Protein AF-A0A1I2TYL0-F1 (afdb_monomer_lite)

Secondary structure (DSSP, 8-state):
--PPPPPTTT--------S-EEEE-TTS-EEEE----S--PPTTHHHHHHHHTHHHHHHHTTSSSTT--SSS-TT-HHHHHHHHTSS-HHHHHHHHHHHHHHHHHHHHHHHHHHHHHHHHHHHHHT-

Structure (mmCIF, N/CA/C/O backbone):
data_AF-A0A1I2TYL0-F1
#
_entry.id   AF-A0A1I2TYL0-F1
#
loop_
_atom_site.group_PDB
_atom_site.id
_atom_site.type_symbol
_atom_site.label_atom_id
_atom_site.label_alt_id
_atom_site.label_comp_id
_atom_site.label_asym_id
_atom_site.label_entity_id
_atom_site.label_seq_id
_atom_site.pdbx_PDB_ins_code
_atom_site.Cartn_x
_atom_site.Cartn_y
_atom_site.Cartn_z
_atom_site.occupancy
_atom_site.B_iso_or_equiv
_atom_site.auth_seq_id
_atom_site.auth_comp_id
_atom_site.auth_asym_id
_atom_site.auth_atom_id
_atom_site.pdbx_PDB_model_num
ATOM 1 N N . MET A 1 1 ? 14.369 -19.587 -28.844 1.00 51.78 1 MET A N 1
ATOM 2 C CA . MET A 1 1 ? 14.498 -19.377 -27.387 1.00 51.78 1 MET A CA 1
ATOM 3 C C . MET A 1 1 ? 15.723 -20.150 -26.912 1.00 51.78 1 MET A C 1
ATOM 5 O O . MET A 1 1 ? 15.792 -21.344 -27.163 1.00 51.78 1 MET A O 1
ATOM 9 N N . ARG A 1 2 ? 16.744 -19.485 -26.359 1.00 52.22 2 ARG A N 1
ATOM 10 C CA . ARG A 1 2 ? 17.943 -20.165 -25.837 1.00 52.22 2 ARG A CA 1
ATOM 11 C C . ARG A 1 2 ? 17.789 -20.311 -24.331 1.00 52.22 2 ARG A C 1
ATOM 13 O O . ARG A 1 2 ? 17.753 -19.293 -23.648 1.00 52.22 2 ARG A O 1
ATOM 20 N N . THR A 1 3 ? 17.708 -21.535 -23.831 1.00 54.84 3 THR A N 1
ATOM 21 C CA . THR A 1 3 ? 17.749 -21.857 -22.399 1.00 54.84 3 THR A CA 1
ATOM 22 C C . THR A 1 3 ? 19.179 -22.226 -22.005 1.00 54.84 3 THR A C 1
ATOM 24 O O . THR A 1 3 ? 19.856 -22.938 -22.744 1.00 54.84 3 THR A O 1
ATOM 27 N N . SER A 1 4 ? 19.663 -21.736 -20.864 1.00 57.88 4 SER A N 1
ATOM 28 C CA . SER A 1 4 ? 20.919 -22.208 -20.258 1.00 57.88 4 SER A CA 1
ATOM 29 C C . SER A 1 4 ? 20.643 -23.225 -19.150 1.00 57.88 4 SER A C 1
ATOM 31 O O . SER A 1 4 ? 19.515 -23.328 -18.673 1.00 57.88 4 SER A O 1
ATOM 33 N N . SER A 1 5 ? 21.672 -23.979 -18.758 1.00 55.75 5 SER A N 1
ATOM 34 C CA . SER A 1 5 ? 21.601 -24.965 -17.678 1.00 55.75 5 SER A CA 1
ATOM 35 C C . SER A 1 5 ? 21.200 -24.331 -16.339 1.00 55.75 5 SER A C 1
ATOM 37 O O . SER A 1 5 ? 21.569 -23.194 -16.029 1.00 55.75 5 SER A O 1
ATOM 39 N N . ILE A 1 6 ? 20.419 -25.078 -15.558 1.00 59.62 6 ILE A N 1
ATOM 40 C CA . ILE A 1 6 ? 19.969 -24.710 -14.210 1.00 59.62 6 ILE A CA 1
ATOM 41 C C . ILE A 1 6 ? 21.147 -24.892 -13.242 1.00 59.62 6 ILE A C 1
ATOM 43 O O . ILE A 1 6 ? 21.909 -25.851 -13.367 1.00 59.62 6 ILE A O 1
ATOM 47 N N . ARG A 1 7 ? 21.322 -23.970 -12.288 1.00 55.97 7 ARG A N 1
ATOM 48 C CA . ARG A 1 7 ? 22.292 -24.138 -11.196 1.00 55.97 7 ARG A CA 1
ATOM 49 C C . ARG A 1 7 ? 21.725 -25.136 -10.183 1.00 55.97 7 ARG A C 1
ATOM 51 O O . ARG A 1 7 ? 20.680 -24.879 -9.596 1.00 55.97 7 ARG A O 1
ATOM 58 N N . GLU A 1 8 ? 22.433 -26.238 -9.939 1.00 56.91 8 GLU A N 1
ATOM 59 C CA . GLU A 1 8 ? 22.004 -27.269 -8.975 1.00 56.91 8 GLU A CA 1
ATOM 60 C C . GLU A 1 8 ? 21.946 -26.762 -7.522 1.00 56.91 8 GLU A C 1
ATOM 62 O O . GLU A 1 8 ? 21.242 -27.333 -6.697 1.00 56.91 8 GLU A O 1
ATOM 67 N N . SER A 1 9 ? 22.640 -25.664 -7.201 1.00 62.16 9 SER A N 1
ATOM 68 C CA . SER A 1 9 ? 22.760 -25.147 -5.832 1.00 62.16 9 SER A CA 1
ATOM 69 C C . SER A 1 9 ? 21.515 -24.444 -5.288 1.00 62.16 9 SER A C 1
ATOM 71 O O . SER A 1 9 ? 21.359 -24.367 -4.075 1.00 62.16 9 SER A O 1
ATOM 73 N N . ASP A 1 10 ? 20.664 -23.876 -6.146 1.00 64.88 10 ASP A N 1
ATOM 74 C CA . ASP A 1 10 ? 19.489 -23.103 -5.711 1.00 64.88 10 ASP A CA 1
ATOM 75 C C . ASP A 1 10 ? 18.218 -23.387 -6.528 1.00 64.88 10 ASP A C 1
ATOM 77 O O . ASP A 1 10 ? 17.178 -22.789 -6.268 1.00 64.88 10 ASP A O 1
ATOM 81 N N . SER A 1 11 ? 18.274 -24.317 -7.493 1.00 55.06 11 SER A N 1
ATOM 82 C CA . SER A 1 11 ? 17.157 -24.651 -8.393 1.00 55.06 11 SER A CA 1
ATOM 83 C C . SER A 1 11 ? 16.552 -23.443 -9.126 1.00 55.06 11 SER A C 1
ATOM 85 O O . SER A 1 11 ? 15.443 -23.532 -9.657 1.00 55.06 11 SER A O 1
ATOM 87 N N . THR A 1 12 ? 17.260 -22.310 -9.204 1.00 54.72 12 THR A N 1
ATOM 88 C CA . THR A 1 12 ? 16.760 -21.123 -9.899 1.00 54.72 12 THR A CA 1
ATOM 89 C C . THR A 1 12 ? 17.194 -21.128 -11.364 1.00 54.72 12 THR A C 1
ATOM 91 O O . THR A 1 12 ? 18.375 -21.190 -11.717 1.00 54.72 12 THR A O 1
ATOM 94 N N . GLY A 1 13 ? 16.211 -21.076 -12.264 1.00 57.38 13 GLY A N 1
ATOM 95 C CA . GLY A 1 13 ? 16.449 -20.907 -13.694 1.00 57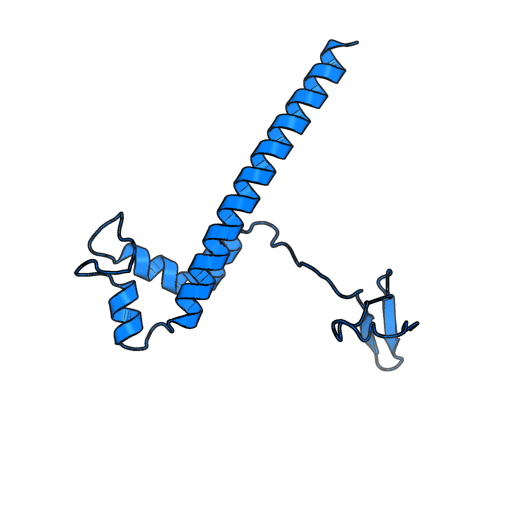.38 13 GLY A CA 1
ATOM 96 C C . GLY A 1 13 ? 16.899 -19.478 -14.005 1.00 57.38 13 GLY A C 1
ATOM 97 O O . GLY A 1 13 ? 16.244 -18.506 -13.629 1.00 57.38 13 GLY A O 1
ATOM 98 N N . ARG A 1 14 ? 18.010 -19.313 -14.730 1.00 55.97 14 ARG A N 1
ATOM 99 C CA . ARG A 1 14 ? 18.422 -17.997 -15.234 1.00 55.97 14 ARG A CA 1
ATOM 100 C C . ARG A 1 14 ? 17.660 -17.702 -16.522 1.00 55.97 14 ARG A C 1
ATOM 102 O O . ARG A 1 14 ? 17.956 -18.291 -17.556 1.00 55.97 14 ARG A O 1
ATOM 109 N N . HIS A 1 15 ? 16.721 -16.757 -16.480 1.00 58.00 15 HIS A N 1
ATOM 110 C CA . HIS A 1 15 ? 16.129 -16.206 -17.700 1.00 58.00 15 HIS A CA 1
ATOM 111 C C . HIS A 1 15 ? 17.237 -15.576 -18.558 1.00 58.00 15 HIS A C 1
ATOM 113 O O . HIS A 1 15 ? 17.839 -14.567 -18.185 1.00 58.00 15 HIS A O 1
ATOM 119 N N . THR A 1 16 ? 17.546 -16.218 -19.681 1.00 53.66 16 THR A N 1
ATOM 120 C CA . THR A 1 16 ? 18.586 -15.817 -20.641 1.00 53.66 16 THR A CA 1
ATOM 121 C C . THR A 1 16 ? 18.050 -14.996 -21.802 1.00 53.66 16 THR A C 1
ATOM 123 O O . THR A 1 16 ? 18.837 -14.422 -22.552 1.00 53.66 16 THR A O 1
ATOM 126 N N . THR A 1 17 ? 16.728 -14.915 -21.955 1.00 57.72 17 THR A N 1
ATOM 127 C CA . THR A 1 17 ? 16.087 -14.020 -22.918 1.00 57.72 17 THR A CA 1
ATOM 128 C C . 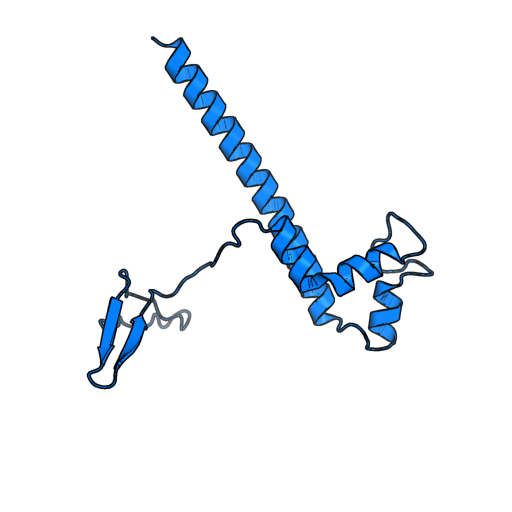THR A 1 17 ? 16.345 -12.579 -22.481 1.00 57.72 17 THR A C 1
ATOM 130 O O . THR A 1 17 ? 15.857 -12.157 -21.441 1.00 57.72 17 THR A O 1
ATOM 133 N N . THR A 1 18 ? 17.156 -11.835 -23.235 1.00 57.78 18 THR A N 1
ATOM 134 C CA . THR A 1 18 ? 17.536 -10.438 -22.939 1.00 57.78 18 THR A CA 1
ATOM 135 C C . THR A 1 18 ? 16.804 -9.414 -23.806 1.00 57.78 18 THR A C 1
ATOM 137 O O . THR A 1 18 ? 16.953 -8.214 -23.587 1.00 57.78 18 THR A O 1
ATOM 140 N N . TYR A 1 19 ? 16.017 -9.865 -24.785 1.00 63.88 19 TYR A N 1
ATOM 141 C CA . TYR A 1 19 ? 15.307 -9.013 -25.735 1.00 63.88 19 TYR A CA 1
ATOM 142 C C . TYR A 1 19 ? 13.809 -9.330 -25.737 1.00 63.88 19 TYR A C 1
ATOM 144 O O . TYR A 1 19 ? 13.409 -10.464 -25.493 1.00 63.88 19 TYR A O 1
ATOM 152 N N . ARG A 1 20 ? 12.985 -8.311 -25.999 1.00 68.94 20 ARG A N 1
ATOM 153 C CA . ARG A 1 20 ? 11.533 -8.448 -26.190 1.00 68.94 20 ARG A CA 1
ATOM 154 C C . ARG A 1 20 ? 11.241 -8.890 -27.622 1.00 68.94 20 ARG A C 1
ATOM 156 O O . ARG A 1 20 ? 11.802 -8.306 -28.550 1.00 68.94 20 ARG A O 1
ATOM 163 N N . GLN A 1 21 ? 10.368 -9.873 -27.805 1.00 76.50 21 GLN A N 1
ATOM 164 C CA . GLN A 1 21 ? 9.959 -10.353 -29.126 1.00 76.50 21 GLN A CA 1
ATOM 165 C C . GLN A 1 21 ? 8.437 -10.305 -29.265 1.00 76.50 21 GLN A C 1
ATOM 167 O O . GLN A 1 21 ? 7.719 -10.700 -28.354 1.00 76.50 21 GLN A O 1
ATOM 172 N N . LEU A 1 22 ? 7.958 -9.826 -30.413 1.00 80.25 22 LEU A N 1
ATOM 173 C CA . LEU A 1 22 ? 6.571 -9.964 -30.848 1.00 80.25 22 LEU A CA 1
ATOM 174 C C . LEU A 1 22 ? 6.535 -11.057 -31.923 1.00 80.25 22 LEU A C 1
ATOM 176 O O . LEU A 1 22 ? 7.316 -11.003 -32.872 1.00 80.25 22 LEU A O 1
ATOM 180 N N . ILE A 1 23 ? 5.677 -12.056 -31.757 1.00 83.62 23 ILE A N 1
ATOM 181 C CA . ILE A 1 23 ? 5.458 -13.138 -32.718 1.00 83.62 23 ILE A CA 1
ATOM 182 C C . ILE A 1 23 ? 4.027 -13.004 -33.215 1.00 83.62 23 ILE A C 1
ATOM 184 O O . ILE A 1 23 ? 3.096 -13.160 -32.432 1.00 83.62 23 ILE A O 1
ATOM 188 N N . GLU A 1 24 ? 3.852 -12.721 -34.498 1.00 85.56 24 GLU A N 1
ATOM 189 C CA . GLU A 1 24 ? 2.535 -12.704 -35.130 1.00 85.56 24 GLU A CA 1
ATOM 190 C C . GLU A 1 24 ? 2.241 -14.077 -35.728 1.00 85.56 24 GLU A C 1
ATOM 192 O O . GLU A 1 24 ? 3.057 -14.651 -36.452 1.00 85.56 24 GLU A O 1
ATOM 197 N N . LEU A 1 25 ? 1.080 -14.621 -35.391 1.00 87.69 25 LEU A N 1
ATOM 198 C CA . LEU A 1 25 ? 0.571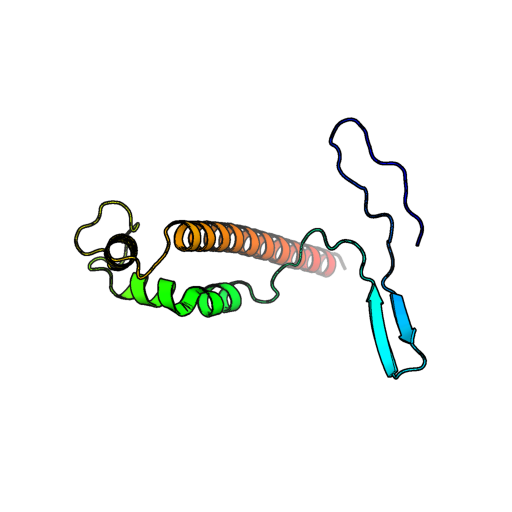 -15.862 -35.944 1.00 87.69 25 LEU A CA 1
ATOM 199 C C . LEU A 1 25 ? -0.381 -15.549 -37.101 1.00 87.69 25 LEU A C 1
ATOM 201 O O . LEU A 1 25 ? -1.125 -14.570 -37.075 1.00 87.69 25 LEU A O 1
ATOM 205 N N . ASN A 1 26 ? -0.419 -16.435 -38.096 1.00 86.88 26 ASN A N 1
ATOM 206 C CA . ASN A 1 26 ? -1.228 -16.267 -39.312 1.00 86.88 26 ASN A CA 1
ATOM 207 C C . ASN A 1 26 ? -2.748 -16.197 -39.054 1.00 86.88 26 ASN A C 1
ATOM 209 O O . ASN A 1 26 ? -3.513 -15.886 -39.961 1.00 86.88 26 ASN A O 1
ATOM 213 N N . ASN A 1 27 ? -3.194 -16.499 -37.833 1.00 88.75 27 ASN A N 1
ATOM 214 C CA . ASN A 1 27 ? -4.581 -16.383 -37.385 1.00 88.75 27 ASN A CA 1
ATOM 215 C C . ASN A 1 27 ? -4.892 -15.033 -36.705 1.00 88.75 27 ASN A C 1
ATOM 217 O O . ASN A 1 27 ? -5.955 -14.892 -36.104 1.00 88.75 27 ASN A O 1
ATOM 221 N N . GLY A 1 28 ? -3.977 -14.060 -36.771 1.00 85.25 28 GLY A N 1
ATOM 222 C CA . GLY A 1 28 ? -4.160 -12.720 -36.207 1.00 85.25 28 GLY A CA 1
ATOM 223 C C . GLY A 1 28 ? -3.857 -12.607 -34.710 1.00 85.25 28 GLY A C 1
ATOM 224 O O . GLY A 1 28 ? -4.116 -11.563 -34.118 1.00 85.25 28 GLY A O 1
ATOM 225 N N . VAL A 1 29 ? -3.316 -13.655 -34.082 1.00 88.44 29 VAL A N 1
ATOM 226 C CA . VAL A 1 29 ? -2.867 -13.617 -32.684 1.00 88.44 29 VAL A CA 1
ATOM 227 C C . VAL A 1 29 ? -1.422 -13.138 -32.621 1.00 88.44 29 VAL A C 1
ATOM 229 O O . VAL A 1 29 ? -0.564 -13.669 -33.324 1.00 88.44 29 VAL A O 1
ATOM 232 N N . SER A 1 30 ? -1.129 -12.202 -31.720 1.00 86.12 30 SER A N 1
ATOM 233 C CA . SER A 1 30 ? 0.240 -11.752 -31.463 1.00 86.12 30 SER A CA 1
ATOM 234 C C . SER A 1 30 ? 0.694 -12.156 -30.060 1.00 86.12 30 SER A C 1
ATOM 236 O O . SER A 1 30 ? 0.013 -11.892 -29.071 1.00 86.12 30 SER A O 1
ATOM 238 N N . ILE A 1 31 ? 1.860 -12.792 -29.968 1.00 84.69 31 ILE A N 1
ATOM 239 C CA . ILE A 1 31 ? 2.497 -13.211 -28.716 1.00 84.69 31 ILE A CA 1
ATOM 240 C C . ILE A 1 31 ? 3.628 -12.239 -28.406 1.00 84.69 31 ILE A C 1
ATOM 242 O O . ILE A 1 31 ? 4.516 -12.037 -29.231 1.00 84.69 31 ILE A O 1
ATOM 246 N N . ILE A 1 32 ? 3.623 -11.667 -27.206 1.00 80.12 32 I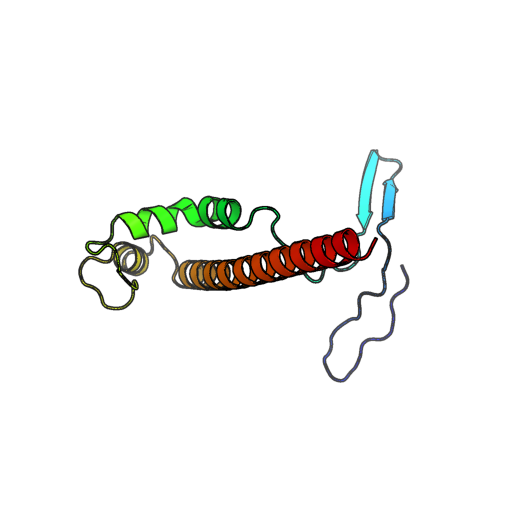LE A N 1
ATOM 247 C CA . ILE A 1 32 ? 4.733 -10.859 -26.698 1.00 80.12 32 ILE A CA 1
ATOM 248 C C . ILE A 1 32 ? 5.520 -11.716 -25.706 1.00 80.12 32 ILE A C 1
ATOM 250 O O . ILE A 1 32 ? 5.032 -11.997 -24.615 1.00 80.12 32 ILE A O 1
ATOM 254 N N . ASP A 1 33 ? 6.737 -12.112 -26.077 1.00 74.88 33 ASP A N 1
ATOM 255 C CA . ASP A 1 33 ? 7.699 -12.727 -25.160 1.00 74.88 33 ASP A CA 1
ATOM 256 C C . ASP A 1 33 ? 8.581 -11.621 -24.568 1.00 74.88 33 ASP A C 1
ATOM 258 O O . ASP A 1 33 ? 9.402 -11.001 -25.259 1.00 74.88 33 ASP A O 1
ATOM 262 N N . THR A 1 34 ? 8.370 -11.313 -23.291 1.00 60.62 34 THR A N 1
ATOM 263 C CA . THR A 1 34 ? 9.248 -10.427 -22.524 1.00 60.62 34 THR A CA 1
ATOM 264 C C . THR A 1 34 ? 10.258 -11.262 -21.739 1.00 60.62 34 THR A C 1
ATOM 266 O O . THR A 1 34 ? 9.862 -12.262 -21.140 1.00 60.62 34 THR A O 1
ATOM 269 N N . PRO A 1 35 ? 11.532 -10.832 -21.635 1.00 66.50 35 PRO A N 1
ATOM 270 C CA . PRO A 1 35 ? 12.455 -11.332 -20.616 1.00 66.50 35 PRO A CA 1
ATOM 271 C C . PRO A 1 35 ? 11.770 -11.453 -19.256 1.00 66.50 35 PRO A C 1
ATOM 273 O O . PRO A 1 35 ? 10.924 -10.616 -18.942 1.00 66.50 35 PRO A O 1
ATOM 276 N N . GLY A 1 36 ? 12.178 -12.425 -18.433 1.00 57.59 36 GLY A N 1
ATOM 277 C CA . GLY A 1 36 ? 11.709 -12.531 -17.050 1.00 57.59 36 GLY A CA 1
ATOM 278 C C . GLY A 1 36 ? 11.922 -11.203 -16.323 1.00 57.59 36 GLY A C 1
ATOM 279 O O . GLY A 1 36 ? 13.049 -10.862 -15.951 1.00 57.59 36 GLY A O 1
ATOM 280 N N . MET A 1 37 ? 10.850 -10.422 -16.193 1.00 58.97 37 MET A N 1
ATOM 281 C CA . MET A 1 37 ? 10.856 -9.152 -15.485 1.00 58.97 37 MET A CA 1
ATOM 282 C C . MET A 1 37 ? 11.133 -9.479 -14.019 1.00 58.97 37 MET A C 1
ATOM 284 O O . MET A 1 37 ? 10.347 -10.181 -13.392 1.00 58.97 37 MET A O 1
ATOM 288 N N . ARG A 1 38 ? 12.279 -9.038 -13.488 1.00 55.50 38 ARG A N 1
ATOM 289 C CA . ARG A 1 38 ? 12.625 -9.283 -12.077 1.00 55.50 38 ARG A CA 1
ATOM 290 C C . ARG A 1 38 ? 11.851 -8.376 -11.128 1.00 55.50 38 ARG A C 1
ATOM 292 O O . ARG A 1 38 ? 11.518 -8.805 -10.037 1.00 55.50 38 ARG A O 1
ATOM 299 N N . GLU A 1 39 ? 11.548 -7.157 -11.564 1.00 51.72 39 GLU A N 1
ATOM 300 C CA . GLU A 1 39 ? 10.725 -6.196 -10.834 1.00 51.72 39 GLU A CA 1
ATOM 301 C C . GLU A 1 39 ? 9.935 -5.356 -11.842 1.00 51.72 39 GLU A C 1
ATOM 303 O O . GLU A 1 39 ? 10.505 -4.794 -12.781 1.00 51.72 39 GLU A O 1
ATOM 308 N N . ILE A 1 40 ? 8.622 -5.258 -11.642 1.00 58.69 40 ILE A N 1
ATOM 309 C CA . ILE A 1 40 ? 7.785 -4.232 -12.265 1.00 58.69 40 ILE A CA 1
ATOM 310 C C . ILE A 1 40 ? 7.619 -3.143 -11.208 1.00 58.69 40 ILE A C 1
ATOM 312 O O . ILE A 1 40 ? 6.826 -3.277 -10.282 1.00 58.69 40 ILE A O 1
ATOM 316 N N . GLY A 1 41 ? 8.400 -2.069 -11.310 1.00 57.12 41 GLY A N 1
ATOM 317 C CA . GLY A 1 41 ? 8.202 -0.906 -10.449 1.00 57.12 41 GLY A CA 1
ATOM 318 C C . GLY A 1 41 ? 6.910 -0.181 -10.831 1.00 57.12 41 GLY A C 1
ATOM 319 O O . GLY A 1 41 ? 6.689 0.094 -12.011 1.00 57.12 41 GLY A O 1
ATOM 320 N N . MET A 1 42 ? 6.061 0.174 -9.862 1.00 57.47 42 MET A N 1
ATOM 321 C CA . MET A 1 42 ? 4.883 0.994 -10.162 1.00 57.47 42 MET A CA 1
ATOM 322 C C . MET A 1 42 ? 5.331 2.427 -10.505 1.00 57.47 42 MET A C 1
ATOM 324 O O . MET A 1 42 ? 5.989 3.116 -9.717 1.00 57.47 42 MET A O 1
ATOM 328 N N . ALA A 1 43 ? 4.988 2.903 -11.701 1.00 53.06 43 ALA A N 1
ATOM 329 C CA . ALA A 1 43 ? 5.040 4.327 -12.009 1.00 53.06 43 ALA A CA 1
ATOM 330 C C . ALA A 1 43 ? 3.866 4.997 -11.269 1.00 53.06 43 ALA A C 1
ATOM 332 O O . ALA A 1 43 ? 2.725 4.610 -11.481 1.00 53.06 43 ALA A O 1
ATOM 333 N N . ASN A 1 44 ? 4.146 5.953 -10.375 1.00 58.31 44 ASN A N 1
ATOM 334 C CA . ASN A 1 44 ? 3.190 6.544 -9.414 1.00 58.31 44 ASN A CA 1
ATOM 335 C C . ASN A 1 44 ? 2.648 5.568 -8.351 1.00 58.31 44 ASN A C 1
ATOM 337 O O . ASN A 1 44 ? 1.444 5.374 -8.201 1.00 58.31 44 ASN A O 1
ATOM 341 N N . THR A 1 45 ? 3.564 4.999 -7.569 1.00 59.28 45 THR A N 1
ATOM 342 C CA . THR A 1 45 ? 3.293 4.100 -6.436 1.00 59.28 45 THR A CA 1
ATOM 343 C C . THR A 1 45 ? 2.310 4.651 -5.392 1.00 59.28 45 THR A C 1
ATOM 345 O O . THR A 1 45 ? 1.487 3.879 -4.915 1.00 59.28 45 THR A O 1
ATOM 348 N N . GLU A 1 46 ? 2.359 5.947 -5.049 1.00 58.12 46 GLU A N 1
ATOM 349 C CA . GLU A 1 46 ? 1.459 6.543 -4.036 1.00 58.12 46 GLU A CA 1
ATOM 350 C C . GLU A 1 46 ? -0.018 6.407 -4.436 1.00 58.12 46 GLU A C 1
ATOM 352 O O . GLU A 1 46 ? -0.814 5.850 -3.690 1.00 58.12 46 GLU A O 1
ATOM 357 N N . LEU A 1 47 ? -0.369 6.808 -5.662 1.00 61.84 47 LEU A N 1
ATOM 358 C CA . LEU A 1 47 ? -1.736 6.663 -6.177 1.00 61.84 47 LEU A CA 1
ATOM 359 C C . LEU A 1 47 ? -2.109 5.195 -6.423 1.00 61.84 47 LEU A C 1
ATOM 361 O O . LEU A 1 47 ? -3.276 4.828 -6.337 1.00 61.84 47 LEU A O 1
ATOM 365 N N . GLY A 1 48 ? -1.133 4.355 -6.771 1.00 70.44 48 GLY A N 1
ATOM 366 C CA . GLY A 1 48 ? -1.374 2.961 -7.129 1.00 70.44 48 GLY A CA 1
ATOM 367 C C . GLY A 1 48 ? -1.740 2.079 -5.937 1.00 70.44 48 GLY A C 1
ATOM 368 O O . GLY A 1 48 ? -2.684 1.293 -6.034 1.00 70.44 48 GLY A O 1
ATOM 369 N N . ILE A 1 49 ? -1.016 2.212 -4.823 1.00 78.00 49 ILE A N 1
ATOM 370 C CA . ILE A 1 49 ? -1.277 1.430 -3.606 1.00 78.00 49 ILE A CA 1
ATOM 371 C C . ILE A 1 49 ? -2.602 1.877 -2.991 1.00 78.00 49 ILE A C 1
ATOM 373 O O . ILE A 1 49 ? -3.481 1.039 -2.793 1.00 78.00 49 ILE A O 1
ATOM 377 N N . ASP A 1 50 ? -2.797 3.184 -2.804 1.00 72.50 50 ASP A N 1
ATOM 378 C CA . ASP A 1 50 ? -4.029 3.720 -2.217 1.00 72.50 50 ASP A CA 1
ATOM 379 C C . ASP A 1 50 ? -5.266 3.394 -3.063 1.00 72.50 50 ASP A C 1
ATOM 381 O O . ASP A 1 50 ? -6.326 3.128 -2.508 1.00 72.50 50 ASP A O 1
ATOM 385 N N . ASN A 1 51 ? -5.161 3.347 -4.397 1.00 80.06 51 ASN A N 1
ATOM 386 C CA . ASN A 1 51 ? -6.279 2.909 -5.240 1.00 80.06 51 ASN A CA 1
ATOM 387 C C . ASN A 1 51 ? -6.561 1.406 -5.104 1.00 80.06 51 ASN A C 1
ATOM 389 O O . ASN A 1 51 ? -7.722 1.004 -5.005 1.00 80.06 51 ASN A O 1
ATOM 393 N N . THR A 1 52 ? -5.515 0.574 -5.088 1.00 85.12 52 THR A N 1
ATOM 394 C CA . THR A 1 52 ? -5.642 -0.895 -5.022 1.00 85.12 52 THR A CA 1
ATOM 395 C C . THR A 1 52 ? -6.168 -1.366 -3.662 1.00 85.12 52 THR A C 1
ATOM 397 O O . THR A 1 52 ? -6.917 -2.340 -3.583 1.00 85.12 52 THR A O 1
ATOM 400 N N . PHE A 1 53 ? -5.812 -0.650 -2.596 1.00 90.44 53 PHE A N 1
ATOM 401 C CA . PHE A 1 53 ? -6.204 -0.931 -1.213 1.00 90.44 53 PHE A CA 1
ATOM 402 C C . PHE A 1 53 ? -7.102 0.176 -0.640 1.00 90.44 53 PHE A C 1
ATOM 404 O O . PHE A 1 53 ? -7.073 0.471 0.554 1.00 90.44 53 PHE A O 1
ATOM 411 N N . SER A 1 54 ? -7.906 0.809 -1.501 1.00 90.06 54 SER A N 1
ATOM 412 C CA . SER A 1 54 ? -8.730 1.973 -1.136 1.00 90.06 54 SER A CA 1
ATOM 413 C C . SER A 1 54 ? -9.765 1.688 -0.049 1.00 90.06 54 SER A C 1
ATOM 415 O O . SER A 1 54 ? -10.179 2.591 0.673 1.00 90.06 54 SER A O 1
ATOM 417 N N . ASP A 1 55 ? -10.193 0.440 0.077 1.00 92.50 55 ASP A N 1
ATOM 418 C CA . ASP A 1 55 ? -11.030 -0.058 1.160 1.00 92.50 55 ASP A CA 1
ATOM 419 C C . ASP A 1 55 ? -10.282 -0.094 2.500 1.00 92.50 55 ASP A C 1
ATOM 421 O O . ASP A 1 55 ? -10.809 0.409 3.491 1.00 92.50 55 ASP A O 1
ATOM 425 N N . ILE A 1 56 ? -9.032 -0.568 2.525 1.00 93.62 56 ILE A N 1
ATOM 426 C CA . ILE A 1 56 ? -8.181 -0.529 3.725 1.00 93.62 56 ILE A CA 1
ATOM 427 C C . ILE A 1 56 ? -7.911 0.923 4.128 1.00 93.62 56 ILE A C 1
ATOM 429 O O . ILE A 1 56 ? -8.146 1.290 5.276 1.00 93.62 56 ILE A O 1
ATOM 433 N N . ALA A 1 57 ? -7.545 1.789 3.179 1.00 90.94 57 ALA A N 1
ATOM 434 C CA . ALA A 1 57 ? -7.316 3.212 3.445 1.00 90.94 57 ALA A CA 1
ATOM 435 C C . ALA A 1 57 ? -8.572 3.940 3.975 1.00 90.94 57 ALA A C 1
ATOM 437 O O . ALA A 1 57 ? -8.475 4.927 4.708 1.00 90.94 57 ALA A O 1
ATOM 438 N N . LYS A 1 58 ? -9.779 3.479 3.613 1.00 93.12 58 LYS A N 1
ATOM 439 C CA . LYS A 1 58 ? -11.039 3.982 4.189 1.00 93.12 58 LYS A CA 1
ATOM 440 C C . LYS A 1 58 ? -11.248 3.484 5.616 1.00 93.12 58 LYS A C 1
ATOM 442 O O . LYS A 1 58 ? -11.674 4.280 6.448 1.00 93.12 58 LYS A O 1
ATOM 447 N N . LEU A 1 59 ? -10.939 2.218 5.899 1.00 94.31 59 LEU A N 1
ATOM 448 C CA . LEU A 1 59 ? -11.006 1.660 7.252 1.00 94.31 59 LEU A CA 1
ATOM 449 C C . LEU A 1 59 ? -10.039 2.382 8.199 1.00 94.31 59 LEU A C 1
ATOM 451 O O . LEU A 1 59 ? -10.428 2.727 9.309 1.00 94.31 59 LEU A O 1
ATOM 455 N N . GLU A 1 60 ? -8.821 2.706 7.755 1.00 92.62 60 GLU A N 1
ATOM 456 C CA . GLU A 1 60 ? -7.856 3.465 8.570 1.00 92.62 60 GLU A CA 1
ATOM 457 C C . GLU A 1 60 ? -8.418 4.827 9.014 1.00 92.62 60 GLU A C 1
ATOM 459 O O . GLU A 1 60 ? -8.257 5.223 10.167 1.00 92.62 60 GLU A O 1
ATOM 464 N N . LYS A 1 61 ? -9.174 5.508 8.141 1.00 93.00 61 LYS A N 1
ATOM 465 C CA . LYS A 1 61 ? -9.838 6.793 8.446 1.00 93.00 61 LYS A CA 1
ATOM 466 C C . LYS A 1 61 ? -11.028 6.675 9.400 1.00 93.00 61 LYS A C 1
ATOM 468 O O . LYS A 1 61 ? -11.509 7.695 9.886 1.00 93.00 61 LYS A O 1
ATOM 473 N N . GLN A 1 62 ? -11.530 5.465 9.631 1.00 95.12 62 GLN A N 1
ATOM 474 C CA . GLN A 1 62 ? -12.634 5.190 10.553 1.00 95.12 62 GLN A CA 1
ATOM 475 C C . GLN A 1 62 ? -12.148 4.781 11.946 1.00 95.12 62 GLN A C 1
ATOM 477 O O . GLN A 1 62 ? -12.963 4.583 12.847 1.00 95.12 62 GLN A O 1
ATOM 482 N N . CYS A 1 63 ? -10.834 4.652 12.146 1.00 96.00 63 CYS A N 1
ATOM 483 C CA . CYS A 1 63 ? -10.285 4.413 13.467 1.00 96.00 63 CYS A CA 1
ATOM 484 C C . CYS A 1 63 ? -10.616 5.559 14.421 1.00 96.00 63 CYS A C 1
ATOM 486 O O . CYS A 1 63 ? -10.609 6.736 14.061 1.00 96.00 63 CYS A O 1
ATOM 488 N N . LYS A 1 64 ? -10.845 5.198 15.685 1.00 94.06 64 LYS A N 1
ATOM 489 C CA . LYS A 1 64 ? -11.089 6.162 16.761 1.00 94.06 64 LYS A CA 1
ATOM 490 C C . LYS A 1 64 ? -9.945 7.172 16.934 1.00 94.06 64 LYS A C 1
ATOM 492 O O . LYS A 1 64 ? -10.193 8.309 17.327 1.00 94.06 64 LYS A O 1
ATOM 497 N N . PHE A 1 65 ? -8.711 6.745 16.672 1.00 92.06 65 PHE A N 1
ATOM 498 C CA . PHE A 1 65 ? -7.500 7.548 16.820 1.00 92.06 65 PHE A CA 1
ATOM 499 C C . PHE A 1 65 ? -6.862 7.807 15.456 1.00 92.06 65 PHE A C 1
ATOM 501 O O . PHE A 1 65 ? -6.779 6.900 14.628 1.00 92.06 65 PHE A O 1
ATOM 508 N N . SER A 1 66 ? -6.380 9.032 15.242 1.00 90.00 66 SER A N 1
ATOM 509 C CA . SER A 1 66 ? -5.719 9.447 13.998 1.00 90.00 66 SER A CA 1
ATOM 510 C C . SER A 1 66 ? -4.326 8.842 13.803 1.00 90.00 66 SER A C 1
ATOM 512 O O . SER A 1 66 ? -3.820 8.828 12.688 1.00 90.00 66 SER A O 1
ATOM 514 N N . ASP A 1 67 ? -3.699 8.376 14.881 1.00 89.56 67 ASP A N 1
ATOM 515 C CA . ASP A 1 67 ? -2.365 7.771 14.942 1.00 89.56 67 ASP A CA 1
ATOM 516 C C . ASP A 1 67 ? -2.416 6.270 15.283 1.00 89.56 67 ASP A C 1
ATOM 518 O O . ASP A 1 67 ? -1.425 5.689 15.731 1.00 89.56 67 ASP A O 1
ATOM 522 N N . CYS A 1 68 ? -3.572 5.637 15.055 1.00 91.31 68 CYS A N 1
ATOM 523 C CA . CYS A 1 68 ? -3.784 4.211 15.277 1.00 91.31 68 CYS A CA 1
ATOM 524 C C . CYS A 1 68 ? -2.747 3.371 14.508 1.00 91.31 68 CYS A C 1
ATOM 526 O O . CYS A 1 68 ? -2.604 3.502 13.298 1.00 91.31 68 CYS A O 1
ATOM 528 N N . GLN A 1 69 ? -2.040 2.488 15.212 1.00 90.75 69 GLN A N 1
ATOM 529 C CA . GLN A 1 69 ? -1.099 1.512 14.651 1.00 90.75 69 GLN A CA 1
ATOM 530 C C . GLN A 1 69 ? -1.784 0.207 14.223 1.00 90.75 69 GLN A C 1
ATOM 532 O O . GLN A 1 69 ? -1.135 -0.682 13.663 1.00 90.75 69 GLN A O 1
ATOM 537 N N . HIS A 1 70 ? -3.095 0.119 14.459 1.00 92.00 70 HIS A N 1
ATOM 538 C CA . HIS A 1 70 ? -3.975 -0.990 14.110 1.00 92.00 70 HIS A CA 1
ATOM 539 C C . HIS A 1 70 ? -3.577 -2.329 14.742 1.00 92.00 70 HIS A C 1
ATOM 541 O O . HIS A 1 70 ? -3.766 -3.382 14.137 1.00 92.00 70 HIS A O 1
ATOM 547 N N . ASP A 1 71 ? -3.044 -2.289 15.962 1.00 86.69 71 ASP A N 1
ATOM 548 C CA . ASP A 1 71 ? -2.532 -3.464 16.669 1.00 86.69 71 ASP A CA 1
ATOM 549 C C . ASP A 1 71 ? -3.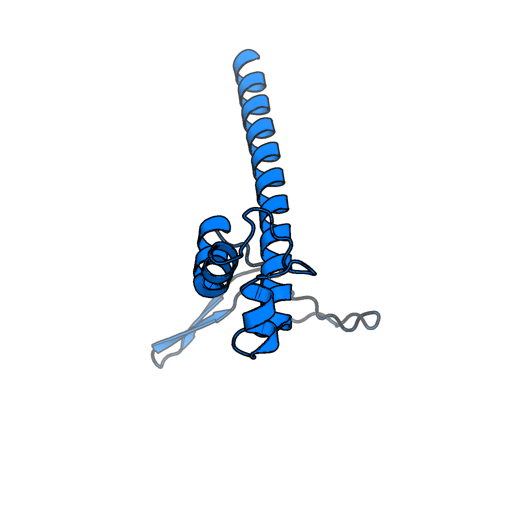391 -3.779 17.903 1.00 86.69 71 ASP A C 1
ATOM 551 O O . ASP A 1 71 ? -4.159 -4.750 17.948 1.00 86.69 71 ASP A O 1
ATOM 555 N N . THR A 1 72 ? -3.346 -2.899 18.901 1.00 89.31 72 THR A N 1
ATOM 556 C CA . THR A 1 72 ? -4.018 -3.101 20.196 1.00 89.31 72 THR A CA 1
ATOM 557 C C . THR A 1 72 ? -5.031 -2.012 20.531 1.00 89.31 72 THR A C 1
ATOM 559 O O . THR A 1 72 ? -5.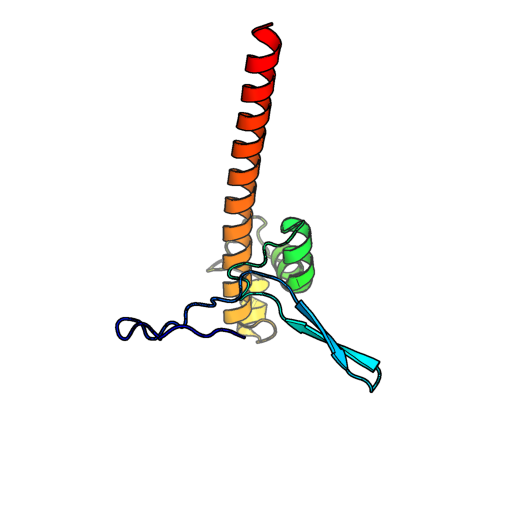732 -2.116 21.537 1.00 89.31 72 THR A O 1
ATOM 562 N N . GLU A 1 73 ? -5.160 -0.988 19.689 1.00 91.50 73 GLU A N 1
ATOM 563 C CA . GLU A 1 73 ? -5.965 0.185 19.995 1.00 91.50 73 GLU A CA 1
ATOM 564 C C . GLU A 1 73 ? -7.472 -0.118 20.035 1.00 91.50 73 GLU A C 1
ATOM 566 O O . GLU A 1 73 ? -8.020 -0.732 19.111 1.00 91.50 73 GLU A O 1
ATOM 571 N N . PRO A 1 74 ? -8.189 0.375 21.063 1.00 90.44 74 PRO A N 1
ATOM 572 C CA . PRO A 1 74 ? -9.634 0.223 21.139 1.00 90.44 74 PRO A CA 1
ATOM 573 C C . PRO A 1 74 ? -10.329 1.090 20.080 1.00 90.44 74 PRO A C 1
ATOM 575 O O . PRO A 1 74 ? -10.043 2.280 19.944 1.00 90.44 74 PRO A O 1
ATOM 578 N N . GLY A 1 75 ? -11.295 0.516 19.359 1.00 90.94 75 GLY A N 1
ATOM 579 C CA . GLY A 1 75 ? -12.000 1.216 18.276 1.00 90.94 75 GLY A CA 1
ATOM 580 C C . GLY A 1 75 ? -11.195 1.316 16.975 1.00 90.94 75 GLY A C 1
ATOM 581 O O . GLY A 1 75 ? -11.403 2.242 16.191 1.00 90.94 75 GLY A O 1
ATOM 582 N N . CYS A 1 76 ? -10.259 0.390 16.751 1.00 96.06 76 CYS A N 1
ATOM 583 C CA . CYS A 1 76 ? -9.596 0.218 15.465 1.00 96.06 76 CYS A CA 1
ATOM 584 C C . CYS A 1 76 ? -10.548 -0.446 14.454 1.00 96.06 76 CYS A C 1
ATOM 586 O O . CYS A 1 76 ? -10.880 -1.625 14.587 1.00 96.06 76 CYS A O 1
ATOM 588 N N . ALA A 1 77 ? -10.958 0.295 13.422 1.00 96.19 77 ALA A N 1
ATOM 589 C CA . ALA A 1 77 ? -11.859 -0.210 12.385 1.00 96.19 77 ALA A CA 1
ATOM 590 C C . ALA A 1 77 ? -11.207 -1.295 11.509 1.00 96.19 77 ALA A C 1
ATOM 592 O O . ALA A 1 77 ? -11.872 -2.245 11.113 1.00 96.19 77 ALA A O 1
ATOM 593 N N . VAL A 1 78 ? -9.894 -1.205 11.267 1.00 95.19 78 VAL A N 1
ATOM 594 C CA . VAL A 1 78 ? -9.131 -2.232 10.532 1.00 95.19 78 VAL A CA 1
ATOM 595 C C . VAL A 1 78 ? -9.140 -3.565 11.280 1.00 95.19 78 VAL A C 1
ATOM 597 O O . VAL A 1 78 ? -9.396 -4.609 10.688 1.00 95.19 78 VAL A O 1
ATOM 600 N N . LYS A 1 79 ? -8.902 -3.533 12.595 1.00 94.88 79 LYS A N 1
ATOM 601 C CA . LYS A 1 79 ? -8.904 -4.733 13.436 1.00 94.88 79 LYS A CA 1
ATOM 602 C C . LYS A 1 79 ? -10.300 -5.338 13.534 1.00 94.88 79 LYS A C 1
ATOM 604 O O . LYS A 1 79 ? -10.438 -6.543 13.372 1.00 94.88 79 LYS A O 1
ATOM 609 N N . ALA A 1 80 ? -11.323 -4.502 13.707 1.00 95.25 80 ALA A N 1
ATOM 610 C CA . ALA A 1 80 ? -12.709 -4.955 13.695 1.00 95.25 80 ALA A CA 1
ATOM 611 C C . ALA A 1 80 ? -13.076 -5.642 12.366 1.00 95.25 80 ALA A C 1
ATOM 613 O O . ALA A 1 80 ? -13.687 -6.703 12.391 1.00 95.25 80 ALA A O 1
ATOM 614 N N . ALA A 1 81 ? -12.646 -5.088 11.225 1.00 95.94 81 ALA A N 1
ATOM 615 C CA . ALA A 1 81 ? -12.857 -5.692 9.907 1.00 95.94 81 ALA A CA 1
ATOM 616 C C . ALA A 1 81 ? -12.094 -7.017 9.722 1.00 95.94 81 ALA A C 1
ATOM 618 O O . ALA A 1 81 ? -12.556 -7.915 9.024 1.00 95.94 81 ALA A O 1
ATOM 619 N N . ILE A 1 82 ? -10.923 -7.158 10.349 1.00 95.44 82 ILE A N 1
ATOM 620 C CA . ILE A 1 82 ? -10.184 -8.426 10.380 1.00 95.44 82 ILE A CA 1
ATOM 621 C C . ILE A 1 82 ? -10.918 -9.467 11.228 1.00 95.44 82 ILE A C 1
ATOM 623 O O . ILE A 1 82 ? -11.070 -10.611 10.807 1.00 95.44 82 ILE A O 1
ATOM 627 N N . GLU A 1 83 ? -11.388 -9.074 12.410 1.00 94.00 83 GLU A N 1
ATOM 628 C CA . GLU A 1 83 ? -12.111 -9.950 13.334 1.00 94.00 83 GLU A CA 1
ATOM 629 C C . GLU A 1 83 ? -13.477 -10.385 12.776 1.00 94.00 83 GLU A C 1
ATOM 631 O O . GLU A 1 83 ? -13.891 -11.520 13.008 1.00 94.00 83 GLU A O 1
ATOM 636 N N . SER A 1 84 ? -14.155 -9.527 12.003 1.00 95.19 84 SER A N 1
ATOM 637 C CA . SER A 1 84 ? -15.406 -9.862 11.305 1.00 95.19 84 SER A CA 1
ATOM 638 C C . SER A 1 84 ? -15.200 -10.690 10.032 1.00 95.19 84 SER A C 1
ATOM 640 O O . SER A 1 84 ? -16.155 -11.284 9.533 1.00 95.19 84 SER A O 1
ATOM 642 N N . GLY A 1 85 ? -13.971 -10.750 9.509 1.00 94.31 85 GLY A N 1
ATOM 643 C CA . GLY A 1 85 ? -13.634 -11.419 8.250 1.00 94.31 85 GLY A CA 1
ATOM 644 C C . GLY A 1 85 ? -13.862 -10.575 6.990 1.00 94.31 85 GLY A C 1
ATOM 645 O O . GLY A 1 85 ? -13.611 -11.064 5.889 1.00 94.31 85 GLY A O 1
ATOM 646 N N . ASP A 1 86 ? -14.277 -9.313 7.129 1.00 95.12 86 ASP A N 1
ATOM 647 C CA . ASP A 1 86 ? -14.437 -8.371 6.010 1.00 95.12 86 ASP A CA 1
ATOM 648 C C . ASP A 1 86 ? -13.088 -7.975 5.381 1.00 95.12 86 ASP A C 1
ATOM 650 O O . ASP A 1 86 ? -13.018 -7.584 4.213 1.00 95.12 86 ASP A O 1
ATOM 654 N N . LEU A 1 87 ? -11.995 -8.097 6.142 1.00 95.69 87 LEU A N 1
ATOM 655 C CA . LEU A 1 87 ? -10.627 -7.893 5.681 1.00 95.69 87 LEU A CA 1
ATOM 656 C C . LEU A 1 87 ? -9.747 -9.087 6.065 1.00 95.69 87 LEU A C 1
ATOM 658 O O . LEU A 1 87 ? -9.607 -9.417 7.236 1.00 95.69 87 LEU A O 1
ATOM 662 N N . SER A 1 88 ? -9.075 -9.712 5.096 1.00 95.62 88 SER A N 1
ATOM 663 C CA . SER A 1 88 ? -8.120 -10.772 5.430 1.00 95.62 88 SER A CA 1
ATOM 664 C C . SER A 1 88 ? -6.829 -10.211 6.037 1.00 95.62 88 SER A C 1
ATOM 666 O O . SER A 1 88 ? -6.298 -9.185 5.595 1.00 95.62 88 SER A O 1
ATOM 668 N N . VAL A 1 89 ? -6.285 -10.932 7.023 1.00 93.88 89 VAL A N 1
ATOM 669 C CA . VAL A 1 89 ? -5.011 -10.596 7.682 1.00 93.88 89 VAL A CA 1
ATOM 670 C C . VAL A 1 89 ? -3.872 -10.515 6.665 1.00 93.88 89 VAL A C 1
ATOM 672 O O . VAL A 1 89 ? -3.130 -9.534 6.649 1.00 93.88 89 VAL A O 1
ATOM 675 N N . ASP A 1 90 ? -3.771 -11.496 5.766 1.00 94.31 90 ASP A N 1
ATOM 676 C CA . ASP A 1 90 ? -2.720 -11.541 4.742 1.00 94.31 90 ASP A CA 1
ATOM 677 C C . ASP A 1 90 ? -2.763 -10.319 3.822 1.00 94.31 90 ASP A C 1
ATOM 679 O O . ASP A 1 90 ? -1.726 -9.763 3.455 1.00 94.31 90 ASP A O 1
ATOM 683 N N . ARG A 1 91 ? -3.971 -9.855 3.479 1.00 93.94 91 ARG A N 1
ATOM 684 C CA . ARG A 1 91 ? -4.150 -8.671 2.639 1.00 93.94 91 ARG A CA 1
ATOM 685 C C . ARG A 1 91 ? -3.730 -7.400 3.370 1.00 93.94 91 ARG A C 1
ATOM 687 O O . ARG A 1 91 ? -3.086 -6.547 2.760 1.00 93.94 91 ARG A O 1
ATOM 694 N N . TYR A 1 92 ? -4.034 -7.290 4.662 1.00 94.12 92 TYR A N 1
ATOM 695 C CA . TYR A 1 92 ? -3.558 -6.177 5.483 1.00 94.12 92 TYR A CA 1
ATOM 696 C C . TYR A 1 92 ? -2.025 -6.173 5.623 1.00 94.12 92 TYR A C 1
ATOM 698 O O . TYR A 1 92 ? -1.387 -5.130 5.461 1.00 94.12 92 TYR A O 1
ATOM 706 N N . ILE A 1 93 ? -1.409 -7.340 5.840 1.00 93.12 93 ILE A N 1
ATOM 707 C CA . ILE A 1 93 ? 0.055 -7.486 5.899 1.00 93.12 93 ILE A CA 1
ATOM 708 C C . ILE A 1 93 ? 0.699 -7.075 4.570 1.00 93.12 93 ILE A C 1
ATOM 710 O O . ILE A 1 93 ? 1.679 -6.324 4.567 1.00 93.12 93 ILE A O 1
ATOM 714 N N . LEU A 1 94 ? 0.140 -7.522 3.441 1.00 91.94 94 LEU A N 1
ATOM 715 C CA . LEU A 1 94 ? 0.617 -7.151 2.110 1.00 91.94 94 LEU A CA 1
ATOM 716 C C . LEU A 1 94 ? 0.565 -5.634 1.901 1.00 91.94 94 LEU A C 1
ATOM 718 O O . LEU A 1 94 ? 1.560 -5.042 1.484 1.00 91.94 94 LEU A O 1
ATOM 722 N N . TYR A 1 95 ? -0.562 -5.004 2.236 1.00 91.62 95 TYR A N 1
ATOM 723 C CA . TYR A 1 95 ? -0.715 -3.551 2.172 1.00 91.62 95 TYR A CA 1
ATOM 724 C C . TYR A 1 95 ? 0.359 -2.830 2.997 1.00 91.62 95 TYR A C 1
ATOM 726 O O . TYR A 1 95 ? 1.072 -1.978 2.468 1.00 91.62 95 TYR A O 1
ATOM 734 N N . LYS A 1 96 ? 0.562 -3.227 4.260 1.00 89.69 96 LYS A N 1
ATOM 735 C CA . LYS A 1 96 ? 1.573 -2.622 5.145 1.00 89.69 96 LYS A CA 1
ATOM 736 C C . LYS A 1 96 ? 2.991 -2.763 4.581 1.00 89.69 96 LYS A C 1
ATOM 738 O O . LYS A 1 96 ? 3.781 -1.816 4.631 1.00 89.69 96 LYS A O 1
ATOM 743 N N . SER A 1 97 ? 3.305 -3.935 4.028 1.00 90.00 97 SER A N 1
ATOM 744 C CA . SER A 1 97 ? 4.598 -4.218 3.398 1.00 90.00 97 SER A CA 1
ATOM 745 C C . SER A 1 97 ? 4.845 -3.310 2.189 1.00 90.00 97 SER A C 1
ATOM 747 O O . SER A 1 97 ? 5.860 -2.610 2.136 1.00 90.00 97 SER A O 1
ATOM 749 N N . LEU A 1 98 ? 3.873 -3.238 1.273 1.00 87.69 98 LEU A N 1
ATOM 750 C CA . LEU A 1 98 ? 3.946 -2.410 0.067 1.00 87.69 98 LEU A CA 1
ATOM 751 C C . LEU A 1 98 ? 4.036 -0.915 0.403 1.00 87.69 98 LEU A C 1
ATOM 753 O O . LEU A 1 98 ? 4.852 -0.201 -0.181 1.00 87.69 98 LEU A O 1
ATOM 757 N N . SER A 1 99 ? 3.262 -0.437 1.380 1.00 84.31 99 SER A N 1
ATOM 758 C CA . SER A 1 99 ? 3.306 0.958 1.836 1.00 84.31 99 SER A CA 1
ATOM 759 C C . SER A 1 99 ? 4.667 1.328 2.446 1.00 84.31 99 SER A C 1
ATOM 761 O O . SER A 1 99 ? 5.213 2.405 2.169 1.00 84.31 99 SER A O 1
ATOM 763 N N . SER A 1 100 ? 5.276 0.420 3.220 1.00 85.44 100 SER A N 1
ATOM 764 C CA . SER A 1 100 ? 6.629 0.610 3.764 1.00 85.44 100 SER A CA 1
ATOM 765 C C . SER A 1 100 ? 7.687 0.663 2.660 1.00 85.44 100 SER A C 1
ATOM 767 O O . SER A 1 100 ? 8.552 1.546 2.656 1.00 85.44 100 SER A O 1
ATOM 769 N N . GLU A 1 101 ? 7.616 -0.261 1.701 1.00 83.94 101 GLU A N 1
ATOM 770 C CA . GLU A 1 101 ? 8.537 -0.306 0.570 1.00 83.94 101 GLU A CA 1
ATOM 771 C C . GLU A 1 101 ? 8.425 0.955 -0.295 1.00 83.94 101 GLU A C 1
ATOM 773 O O . GLU A 1 101 ? 9.436 1.578 -0.631 1.00 83.94 101 GLU A O 1
ATOM 778 N N . ASN A 1 102 ? 7.198 1.399 -0.577 1.00 82.12 102 ASN A N 1
ATOM 779 C CA . ASN A 1 102 ? 6.945 2.630 -1.312 1.00 82.12 102 ASN A CA 1
ATOM 780 C C . ASN A 1 102 ? 7.586 3.849 -0.634 1.00 82.12 102 ASN A C 1
ATOM 782 O O . ASN A 1 102 ? 8.294 4.620 -1.284 1.00 82.12 102 ASN A O 1
ATOM 786 N N . THR A 1 103 ? 7.411 3.988 0.682 1.00 80.69 103 THR A N 1
ATOM 787 C CA . THR A 1 103 ? 8.005 5.091 1.455 1.00 80.69 103 THR A CA 1
ATOM 788 C C . THR A 1 103 ? 9.531 5.118 1.307 1.00 80.69 103 THR A C 1
ATOM 790 O O . THR A 1 103 ? 10.126 6.172 1.055 1.00 80.69 103 THR A O 1
ATOM 793 N N . LYS A 1 104 ? 10.184 3.949 1.385 1.00 81.06 104 LYS A N 1
ATOM 794 C CA . LYS A 1 104 ? 11.639 3.813 1.190 1.00 81.06 104 LYS A CA 1
ATOM 795 C C . LYS A 1 104 ? 12.055 4.165 -0.241 1.00 81.06 104 LYS A C 1
ATOM 797 O O . LYS A 1 104 ? 13.017 4.913 -0.443 1.00 81.06 104 LYS A O 1
ATOM 802 N N . ASN A 1 105 ? 11.320 3.667 -1.233 1.00 79.94 105 ASN A N 1
ATOM 803 C CA . ASN A 1 105 ? 11.572 3.931 -2.649 1.00 79.94 105 ASN A CA 1
ATOM 804 C C . ASN A 1 105 ? 11.430 5.424 -2.984 1.00 79.94 105 ASN A C 1
ATOM 806 O O . ASN A 1 105 ? 12.259 5.979 -3.713 1.00 79.94 105 ASN A O 1
ATOM 810 N N . TYR A 1 106 ? 10.434 6.102 -2.411 1.00 75.25 106 TYR A N 1
ATOM 811 C CA . TYR A 1 106 ? 10.242 7.542 -2.559 1.00 75.25 106 TYR A CA 1
ATOM 812 C C . TYR A 1 106 ? 11.384 8.348 -1.929 1.00 75.25 106 TYR A C 1
ATOM 814 O O . TYR A 1 106 ? 11.957 9.223 -2.588 1.00 75.25 106 TYR A O 1
ATOM 822 N N . ALA A 1 107 ? 11.783 8.016 -0.696 1.00 75.69 107 ALA A N 1
ATOM 823 C CA . ALA A 1 107 ? 12.920 8.656 -0.034 1.00 75.69 107 ALA A CA 1
ATOM 824 C C . ALA A 1 107 ? 14.199 8.534 -0.881 1.00 75.69 107 ALA A C 1
ATOM 826 O O . ALA A 1 107 ? 14.872 9.532 -1.149 1.00 75.69 107 ALA A O 1
ATOM 827 N N . LYS A 1 108 ? 14.474 7.336 -1.412 1.00 77.75 108 LYS A N 1
ATOM 828 C CA . LYS A 1 108 ? 15.620 7.078 -2.295 1.00 77.75 108 LYS A CA 1
ATOM 829 C C . LYS A 1 108 ? 15.549 7.888 -3.596 1.00 77.75 108 LYS A C 1
ATOM 831 O O . LYS A 1 108 ? 16.544 8.498 -3.986 1.00 77.75 108 LYS A O 1
ATOM 836 N N . LYS A 1 109 ? 14.379 7.964 -4.248 1.00 78.06 109 LYS A N 1
ATOM 837 C CA . LYS A 1 109 ? 14.168 8.808 -5.445 1.00 78.06 109 LYS A CA 1
ATOM 838 C C . LYS A 1 109 ? 14.429 10.289 -5.158 1.00 78.06 109 LYS A C 1
ATOM 840 O O . LYS A 1 109 ? 15.040 10.971 -5.984 1.00 78.06 109 LYS A O 1
ATOM 845 N N . LYS A 1 110 ? 14.000 10.792 -3.996 1.00 77.44 110 LYS A N 1
ATOM 846 C CA . LYS A 1 110 ? 14.216 12.186 -3.584 1.00 77.44 110 LYS A CA 1
ATOM 847 C C . LYS A 1 110 ? 15.701 12.494 -3.391 1.00 77.44 110 LYS A C 1
ATOM 849 O O . LYS A 1 110 ? 16.163 13.522 -3.883 1.00 77.44 110 LYS A O 1
ATOM 854 N N . GLU A 1 111 ? 16.452 11.595 -2.756 1.00 81.00 111 GLU A N 1
ATOM 855 C CA . GLU A 1 111 ? 17.906 11.731 -2.589 1.00 81.00 111 GLU A CA 1
ATOM 856 C C . GLU A 1 111 ? 18.647 11.704 -3.933 1.00 81.00 111 GLU A C 1
ATOM 858 O O . GLU A 1 111 ? 19.451 12.595 -4.212 1.00 81.00 111 GLU A O 1
ATOM 863 N N . ILE A 1 112 ? 18.298 10.770 -4.826 1.00 79.25 112 ILE A N 1
ATOM 864 C CA . ILE A 1 112 ? 18.861 10.712 -6.186 1.00 79.25 112 ILE A CA 1
ATOM 865 C C . ILE A 1 112 ? 18.576 12.014 -6.951 1.00 79.25 112 ILE A C 1
ATOM 867 O O . ILE A 1 112 ? 19.467 12.568 -7.594 1.00 79.25 112 ILE A O 1
ATOM 871 N N . SER A 1 113 ? 17.350 12.538 -6.861 1.00 81.75 113 SER A N 1
ATOM 872 C CA . SER A 1 113 ? 16.958 13.793 -7.516 1.00 81.75 113 SER A CA 1
ATOM 873 C C . SER A 1 113 ? 17.730 15.002 -6.975 1.00 81.75 113 SER A C 1
ATOM 875 O O . SER A 1 113 ? 18.197 15.836 -7.757 1.00 81.75 113 SER A O 1
ATOM 877 N N . LYS A 1 114 ? 17.924 15.094 -5.650 1.00 84.12 114 LYS A N 1
ATOM 878 C CA . LYS A 1 114 ? 18.760 16.136 -5.028 1.00 84.12 114 LYS A CA 1
ATOM 879 C C . LYS A 1 114 ? 20.199 16.060 -5.528 1.00 84.12 114 LYS A C 1
ATOM 881 O O . LYS A 1 114 ? 20.741 17.080 -5.952 1.00 84.12 114 LYS A O 1
ATOM 886 N N . TRP A 1 115 ? 20.790 14.865 -5.529 1.00 83.69 115 TRP A N 1
ATOM 887 C CA . TRP A 1 115 ? 22.153 14.653 -6.011 1.00 83.69 115 TRP A CA 1
ATOM 888 C C . TRP A 1 115 ? 22.294 15.019 -7.494 1.00 83.69 115 TRP A C 1
ATOM 890 O O . TRP A 1 115 ? 23.198 15.767 -7.860 1.00 83.69 115 TRP A O 1
ATOM 900 N N . ALA A 1 116 ? 21.350 14.600 -8.342 1.00 84.88 116 ALA A N 1
ATOM 901 C CA . ALA A 1 116 ? 21.348 14.936 -9.765 1.00 84.88 116 ALA A CA 1
ATOM 902 C C . ALA A 1 116 ? 21.253 16.455 -10.013 1.00 84.88 116 ALA A C 1
ATOM 904 O O . ALA A 1 116 ? 21.921 16.983 -10.906 1.00 84.88 116 ALA A O 1
ATOM 905 N N . LYS A 1 117 ? 20.457 17.179 -9.210 1.00 84.62 117 LYS A N 1
ATOM 906 C CA . LYS A 1 117 ? 20.380 18.651 -9.254 1.00 84.62 117 LYS A CA 1
ATOM 907 C C . LYS A 1 117 ? 21.684 19.307 -8.800 1.00 84.62 117 LYS A C 1
ATOM 909 O O . LYS A 1 117 ? 22.148 20.232 -9.463 1.00 84.62 117 LYS A O 1
ATOM 914 N N . ALA A 1 118 ? 22.283 18.824 -7.711 1.00 83.31 118 ALA A N 1
ATOM 915 C CA . ALA A 1 118 ? 23.557 19.327 -7.203 1.00 83.31 118 ALA A CA 1
ATOM 916 C C . ALA A 1 118 ? 24.692 19.119 -8.220 1.00 83.31 118 ALA A C 1
ATOM 918 O O . ALA A 1 118 ? 25.413 20.063 -8.531 1.00 83.31 118 ALA A O 1
ATOM 919 N N . ALA A 1 119 ? 24.780 17.931 -8.824 1.00 83.44 119 ALA A N 1
ATOM 920 C CA . ALA A 1 119 ? 25.756 17.620 -9.866 1.00 83.44 119 ALA A CA 1
ATOM 921 C C . ALA A 1 119 ? 25.590 18.515 -11.107 1.00 83.44 119 ALA A C 1
ATOM 923 O O . ALA A 1 119 ? 26.579 19.019 -11.639 1.00 83.44 119 ALA A O 1
ATOM 924 N N . LYS A 1 120 ? 24.346 18.778 -11.542 1.00 81.19 120 LYS A N 1
ATOM 925 C CA . LYS A 1 120 ? 24.063 19.736 -12.627 1.00 81.19 120 LYS A CA 1
ATOM 926 C C . LYS A 1 120 ? 24.500 21.161 -12.286 1.00 81.19 120 LYS A C 1
ATOM 928 O O . LYS A 1 120 ? 25.011 21.845 -13.164 1.00 81.19 120 LYS A O 1
ATOM 933 N N . LYS A 1 121 ? 24.299 21.603 -11.039 1.00 79.44 121 LYS A N 1
ATOM 934 C CA . LYS A 1 121 ? 24.713 22.936 -10.580 1.00 79.44 121 LYS A CA 1
ATOM 935 C C . LYS A 1 121 ? 26.237 23.074 -10.584 1.00 79.44 121 LYS A C 1
ATOM 937 O O . LYS A 1 121 ? 26.741 24.009 -11.185 1.00 79.44 121 LYS A O 1
ATOM 942 N N . ILE A 1 122 ? 26.954 22.092 -10.031 1.00 81.50 122 ILE A N 1
ATOM 943 C CA . ILE A 1 122 ? 28.427 22.060 -10.040 1.00 81.50 122 ILE A CA 1
ATOM 944 C C . ILE A 1 122 ? 28.964 22.141 -11.473 1.00 81.50 122 ILE A C 1
ATOM 946 O O . ILE A 1 122 ? 29.848 22.945 -11.739 1.00 81.50 122 ILE A O 1
ATOM 950 N N . LYS A 1 123 ? 28.398 21.366 -12.409 1.00 76.69 123 LYS A N 1
ATOM 951 C CA . LYS A 1 123 ? 28.795 21.381 -13.830 1.00 76.69 123 LYS A CA 1
ATOM 952 C C . LYS A 1 123 ? 28.525 22.708 -14.545 1.00 76.69 123 LYS A C 1
ATOM 954 O O . LYS A 1 123 ? 29.184 22.995 -15.534 1.00 76.69 123 LYS A O 1
ATOM 959 N N . ARG A 1 124 ? 27.522 23.466 -14.096 1.00 71.75 124 ARG A N 1
ATOM 960 C CA . ARG A 1 124 ? 27.172 24.774 -14.661 1.00 71.75 124 ARG A CA 1
ATOM 961 C C . ARG A 1 124 ? 28.078 25.881 -14.130 1.00 71.75 124 ARG A C 1
ATOM 963 O O . ARG A 1 124 ? 28.416 26.769 -14.888 1.00 71.75 124 ARG A O 1
ATOM 970 N N . ASP A 1 125 ? 28.456 25.806 -12.859 1.00 72.44 125 ASP A N 1
ATOM 971 C CA . ASP A 1 125 ? 29.266 26.828 -12.188 1.00 72.44 125 ASP A CA 1
ATOM 972 C C . ASP A 1 125 ? 30.787 26.624 -12.431 1.00 72.44 125 ASP A C 1
ATOM 974 O O . ASP A 1 125 ? 31.600 27.409 -11.955 1.00 72.44 125 ASP A O 1
ATOM 978 N N . SER A 1 126 ? 31.179 25.560 -13.150 1.00 67.19 126 SER A N 1
ATOM 979 C CA . SER A 1 126 ? 32.568 25.242 -13.544 1.00 67.19 126 SER A CA 1
ATOM 980 C C . SER A 1 126 ? 32.902 25.593 -15.006 1.00 67.19 126 SER A C 1
ATOM 982 O O . SER A 1 126 ? 33.959 25.198 -15.498 1.00 67.19 126 SER A O 1
ATOM 984 N N . PHE A 1 127 ? 32.020 26.345 -15.672 1.00 49.47 127 PHE A N 1
ATOM 985 C CA . PHE A 1 127 ? 32.229 26.982 -16.976 1.00 49.47 127 PHE A CA 1
ATOM 986 C C . PHE A 1 127 ? 32.022 28.491 -16.864 1.00 49.47 127 PHE A C 1
ATOM 988 O O . PHE A 1 127 ? 31.084 28.896 -16.140 1.00 49.47 127 PHE A O 1
#

Foldseek 3Di:
DDFDDADPPPRDGDQPPPDWDWDADPVRDIDIDDTPDPDDDDPCLVCVLCVVVVVLVVQLVQAPDVPDPQDPDPRRSNVVCCVVVVDPPVNVVVSVVSVVVVVVVVVVVVVVVVVVVVVVVVVVVVD

Sequence (127 aa):
MRTSSIRESDSTGRHTTTYRQLIELNNGVSIIDTPGMREIGMANTELGIDNTFSDIAKLEKQCKFSDCQHDTEPGCAVKAAIESGDLSVDRYILYKSLSSENTKNYAKKKEISKWAKAAKKIKRDSF

pLDDT: mean 78.75, std 14.52, range [49.47, 96.19]

Radius of gyration: 22.89 Å; chains: 1; bounding box: 48×54×60 Å